Protein AF-A0A849G5B5-F1 (afdb_monomer_lite)

Secondary structure (DSSP, 8-state):
-------SSPPPTT---SEEE-TT--EEEEEEETTEEEEEE-B-TTS-B---PPPP-------------SS--

Structure (mmCIF, N/CA/C/O backbone):
data_AF-A0A849G5B5-F1
#
_entry.id   AF-A0A849G5B5-F1
#
loop_
_atom_site.group_PDB
_atom_site.id
_atom_site.type_symbol
_atom_site.label_atom_id
_atom_site.label_alt_id
_atom_site.label_comp_id
_atom_site.label_asym_id
_atom_site.label_entity_id
_atom_site.label_seq_id
_atom_site.pdbx_PDB_ins_code
_atom_site.Cartn_x
_atom_site.Cartn_y
_atom_site.Cartn_z
_atom_site.occupancy
_atom_site.B_iso_or_equiv
_atom_site.auth_seq_id
_atom_site.auth_comp_id
_atom_site.auth_asym_id
_atom_site.auth_atom_id
_atom_site.pdbx_PDB_model_num
ATOM 1 N N . MET A 1 1 ? 15.257 -2.678 15.727 1.00 39.16 1 MET A N 1
ATOM 2 C CA . MET A 1 1 ? 13.855 -2.455 15.324 1.00 39.16 1 MET A CA 1
ATOM 3 C C . MET A 1 1 ? 13.875 -1.973 13.886 1.00 39.16 1 MET A C 1
ATOM 5 O O . MET A 1 1 ? 14.335 -0.857 13.681 1.00 39.16 1 MET A O 1
ATOM 9 N N . PRO A 1 2 ? 13.531 -2.790 12.876 1.00 44.97 2 PRO A N 1
ATOM 10 C CA . PRO A 1 2 ? 13.282 -2.205 11.571 1.00 44.97 2 PRO A CA 1
ATOM 11 C C . PRO A 1 2 ? 12.045 -1.324 11.737 1.00 44.97 2 PRO A C 1
ATOM 13 O O . PRO A 1 2 ? 11.021 -1.771 12.259 1.00 44.97 2 PRO A O 1
ATOM 16 N N . ALA A 1 3 ? 12.187 -0.044 11.411 1.00 48.31 3 ALA A N 1
ATOM 17 C CA . ALA A 1 3 ? 11.040 0.822 11.266 1.00 48.31 3 ALA A CA 1
ATOM 18 C C . ALA A 1 3 ? 10.161 0.179 10.190 1.00 48.31 3 ALA A C 1
ATOM 20 O O . ALA A 1 3 ? 10.630 -0.050 9.077 1.00 48.31 3 ALA A O 1
ATOM 21 N N . PHE A 1 4 ? 8.902 -0.117 10.512 1.00 50.00 4 PHE A N 1
ATOM 22 C CA . PHE A 1 4 ? 7.849 -0.101 9.501 1.00 50.00 4 PHE A CA 1
ATOM 23 C C . PHE A 1 4 ? 7.765 1.357 9.026 1.00 50.00 4 PHE A C 1
ATOM 25 O O . PHE A 1 4 ? 6.889 2.110 9.442 1.00 50.00 4 PHE A O 1
ATOM 32 N N . ALA A 1 5 ? 8.768 1.808 8.272 1.00 50.03 5 ALA A N 1
ATOM 33 C CA . ALA A 1 5 ? 8.684 3.034 7.519 1.00 50.03 5 ALA A CA 1
ATOM 34 C C . ALA A 1 5 ? 7.668 2.704 6.433 1.00 50.03 5 ALA A C 1
ATOM 36 O O . ALA A 1 5 ? 7.979 2.036 5.451 1.00 50.03 5 ALA A O 1
ATOM 37 N N . GLY A 1 6 ? 6.409 3.056 6.695 1.00 54.50 6 GLY A N 1
ATOM 38 C CA . GLY A 1 6 ? 5.463 3.213 5.608 1.00 54.50 6 GLY A CA 1
ATOM 39 C C . GLY A 1 6 ? 6.079 4.150 4.564 1.00 54.50 6 GLY A C 1
ATOM 40 O O . GLY A 1 6 ? 6.972 4.936 4.905 1.00 54.50 6 GLY A O 1
ATOM 41 N N . PRO A 1 7 ? 5.639 4.042 3.310 1.00 55.56 7 PRO A N 1
ATOM 42 C CA . PRO A 1 7 ? 6.169 4.862 2.237 1.00 55.56 7 PRO A CA 1
ATOM 43 C C . PRO A 1 7 ? 6.103 6.342 2.652 1.00 55.56 7 PRO A C 1
ATOM 45 O O . PRO A 1 7 ? 5.111 6.746 3.275 1.00 55.56 7 PRO A O 1
ATOM 48 N N . PRO A 1 8 ? 7.156 7.138 2.388 1.00 56.09 8 PRO A N 1
ATOM 49 C CA . PRO A 1 8 ? 7.204 8.545 2.787 1.00 56.09 8 PRO A CA 1
ATOM 50 C C . PRO A 1 8 ? 6.052 9.351 2.174 1.00 56.09 8 PRO A C 1
ATOM 52 O O . PRO A 1 8 ? 5.620 10.338 2.766 1.00 56.09 8 PRO A O 1
ATOM 55 N N . GLU A 1 9 ? 5.518 8.881 1.044 1.00 63.22 9 GLU A N 1
ATOM 56 C CA . GLU A 1 9 ? 4.403 9.479 0.328 1.00 63.22 9 GLU A CA 1
ATOM 57 C C . GLU A 1 9 ? 3.197 8.524 0.359 1.00 63.22 9 GLU A C 1
ATOM 59 O O . GLU A 1 9 ? 3.098 7.567 -0.412 1.00 63.22 9 GLU A O 1
ATOM 64 N N . VAL A 1 10 ? 2.259 8.752 1.282 1.00 66.56 10 VAL A N 1
ATOM 65 C CA . VAL A 1 10 ? 0.957 8.076 1.215 1.00 66.56 10 VAL A CA 1
ATOM 66 C C . VAL A 1 10 ? 0.087 8.793 0.185 1.00 66.56 10 VAL A C 1
ATOM 68 O O . VAL A 1 10 ? 0.010 10.024 0.200 1.00 66.56 10 VAL A O 1
ATOM 71 N N . PRO A 1 11 ? -0.590 8.063 -0.712 1.00 68.50 11 PRO A N 1
ATOM 72 C CA . PRO A 1 11 ? -1.441 8.694 -1.705 1.00 68.50 11 PRO A CA 1
ATOM 73 C C . PRO A 1 11 ? -2.581 9.481 -1.031 1.00 68.50 11 PRO A C 1
ATOM 75 O O . PRO A 1 11 ? -3.087 9.065 0.021 1.00 68.50 11 PRO A O 1
ATOM 78 N N . PRO A 1 12 ? -3.008 10.609 -1.630 1.00 69.69 12 PRO A N 1
ATOM 79 C CA . PRO A 1 12 ? -4.098 11.418 -1.098 1.00 69.69 12 PRO A CA 1
ATOM 80 C C . PRO A 1 12 ? -5.415 10.619 -1.084 1.00 69.69 12 PRO A C 1
ATOM 82 O O . PRO A 1 12 ? -5.569 9.663 -1.845 1.00 69.69 12 PRO A O 1
ATOM 85 N N . PRO A 1 13 ? -6.408 10.999 -0.261 1.00 66.88 13 PRO A N 1
ATOM 86 C CA . PRO A 1 13 ? -7.677 10.265 -0.141 1.00 66.88 13 PRO A CA 1
ATOM 87 C C . PRO A 1 13 ? -8.479 10.177 -1.453 1.00 66.88 13 PRO A C 1
ATOM 89 O O . PRO A 1 13 ? -9.334 9.313 -1.611 1.00 66.88 13 PRO A O 1
ATOM 92 N N . GLU A 1 14 ? -8.194 11.061 -2.404 1.00 69.81 14 GLU A N 1
ATOM 93 C CA . GLU A 1 14 ? -8.745 11.095 -3.765 1.00 69.81 14 GLU A CA 1
ATOM 94 C C . GLU A 1 14 ? -8.061 10.121 -4.740 1.00 69.81 14 GLU A C 1
ATOM 96 O O . GLU A 1 14 ? -8.504 9.966 -5.879 1.00 69.81 14 GLU A O 1
ATOM 101 N N . TYR A 1 15 ? -7.018 9.413 -4.301 1.00 76.44 15 TYR A N 1
ATOM 102 C CA . TYR A 1 15 ? -6.400 8.343 -5.067 1.00 76.44 15 TYR A CA 1
ATOM 103 C C . TYR A 1 15 ? -7.386 7.188 -5.248 1.00 76.44 15 TYR A C 1
ATOM 105 O O . TYR A 1 15 ? -7.710 6.446 -4.322 1.00 76.44 15 TYR A O 1
ATOM 113 N N . GLN A 1 16 ? -7.903 7.048 -6.462 1.00 76.12 16 GLN A N 1
ATOM 114 C CA . GLN A 1 16 ? -8.915 6.048 -6.794 1.00 76.12 16 GLN A CA 1
ATOM 115 C C . GLN A 1 16 ? -8.373 4.604 -6.808 1.00 76.12 16 GLN A C 1
ATOM 117 O O . GLN A 1 16 ? -9.068 3.728 -6.273 1.00 76.12 16 GLN A O 1
ATOM 122 N N . PRO A 1 17 ? -7.162 4.325 -7.347 1.00 81.75 17 PRO A N 1
ATOM 123 C CA . PRO A 1 17 ? -6.657 2.958 -7.437 1.00 81.75 17 PRO A CA 1
ATOM 124 C C . PRO A 1 17 ? -6.472 2.291 -6.066 1.00 81.75 17 PRO A C 1
ATOM 126 O O . PRO A 1 17 ? -6.151 2.929 -5.067 1.00 81.75 17 PRO A O 1
ATOM 129 N N . MET A 1 18 ? -6.661 0.969 -6.016 1.00 82.88 18 MET A N 1
ATOM 130 C CA . MET A 1 18 ? -6.500 0.167 -4.788 1.00 82.88 18 MET A CA 1
ATOM 131 C C . MET A 1 18 ? -5.048 -0.244 -4.520 1.00 82.88 18 MET A C 1
ATOM 133 O O . MET A 1 18 ? -4.756 -0.810 -3.472 1.00 82.88 18 MET A O 1
ATOM 137 N N . GLN A 1 19 ? -4.143 0.009 -5.458 1.00 86.94 19 GLN A N 1
ATOM 138 C CA . GLN A 1 19 ? -2.733 -0.345 -5.372 1.00 86.94 19 GLN A CA 1
ATOM 139 C C . GLN A 1 19 ? -1.897 0.855 -5.800 1.00 86.94 19 GLN A C 1
ATOM 141 O O . GLN A 1 19 ? -2.265 1.508 -6.771 1.00 86.94 19 GLN A O 1
ATOM 146 N N . PHE A 1 20 ? -0.789 1.122 -5.119 1.00 86.00 20 PHE A N 1
ATOM 147 C CA . PHE A 1 20 ? 0.175 2.142 -5.525 1.00 86.00 20 PHE A CA 1
ATOM 148 C C . PHE A 1 20 ? 1.596 1.598 -5.383 1.00 86.00 20 PHE A C 1
ATOM 150 O O . PHE A 1 20 ? 1.852 0.714 -4.567 1.00 86.00 20 PHE A O 1
ATOM 157 N N . VAL A 1 21 ? 2.505 2.098 -6.209 1.00 87.25 21 VAL A N 1
ATOM 158 C CA . VAL A 1 21 ? 3.927 1.757 -6.161 1.00 87.25 21 VAL A CA 1
ATOM 159 C C . VAL A 1 21 ? 4.696 3.001 -5.745 1.00 87.25 21 VAL A C 1
ATOM 161 O O . VAL A 1 21 ? 4.537 4.039 -6.387 1.00 87.25 21 VAL A O 1
ATOM 164 N N . ASP A 1 22 ? 5.499 2.884 -4.693 1.00 82.62 22 ASP A N 1
ATOM 165 C CA . ASP A 1 22 ? 6.371 3.958 -4.206 1.00 82.62 22 ASP A CA 1
ATOM 166 C C . ASP A 1 22 ? 7.522 4.261 -5.194 1.00 82.62 22 ASP A C 1
ATOM 168 O O . ASP A 1 22 ? 7.741 3.510 -6.148 1.00 82.62 22 ASP A O 1
ATOM 172 N N . ASP A 1 23 ? 8.267 5.347 -4.979 1.00 80.25 23 ASP A N 1
ATOM 173 C CA . ASP A 1 23 ? 9.473 5.684 -5.751 1.00 80.25 23 ASP A CA 1
ATOM 174 C C . ASP A 1 23 ? 10.544 4.583 -5.653 1.00 80.25 23 ASP A C 1
ATOM 176 O O . ASP A 1 23 ? 11.229 4.283 -6.630 1.00 80.25 23 ASP A O 1
ATOM 180 N N . GLU A 1 24 ? 10.598 3.870 -4.522 1.00 81.44 24 GLU A N 1
ATOM 181 C CA . GLU A 1 24 ? 11.443 2.681 -4.340 1.00 81.44 24 GLU A CA 1
ATOM 182 C C . GLU A 1 24 ? 10.986 1.467 -5.182 1.00 81.44 24 GLU A C 1
ATOM 184 O O . GLU A 1 24 ? 11.627 0.413 -5.181 1.00 81.44 24 GLU A O 1
ATOM 189 N N . GLY A 1 25 ? 9.867 1.577 -5.904 1.00 84.50 25 GLY A N 1
ATOM 190 C CA . GLY A 1 25 ? 9.332 0.523 -6.764 1.00 84.50 25 GLY A CA 1
ATOM 191 C C . GLY A 1 25 ? 8.579 -0.575 -6.009 1.00 84.50 25 GLY A C 1
ATOM 192 O O . GLY A 1 25 ? 8.284 -1.620 -6.595 1.00 84.50 25 GLY A O 1
ATOM 193 N N . CYS A 1 26 ? 8.272 -0.369 -4.725 1.00 89.50 26 CYS A N 1
ATOM 194 C CA . CYS A 1 26 ? 7.572 -1.333 -3.875 1.00 89.50 26 CYS A CA 1
ATOM 195 C C . CYS A 1 26 ? 6.051 -1.136 -3.900 1.00 89.50 26 CYS A C 1
ATOM 197 O O . CYS A 1 26 ? 5.550 -0.017 -3.797 1.00 89.50 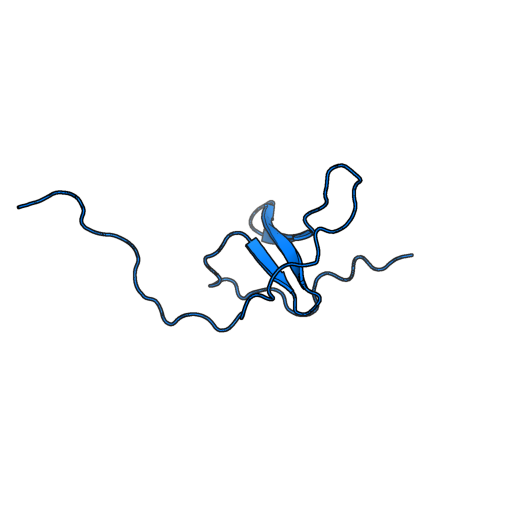26 CYS A O 1
ATOM 199 N N . LEU A 1 27 ? 5.312 -2.242 -4.034 1.00 88.31 27 LEU A N 1
ATOM 200 C CA . LEU A 1 27 ? 3.856 -2.255 -4.159 1.00 88.31 27 LEU A CA 1
ATOM 201 C C . LEU A 1 27 ? 3.162 -2.199 -2.792 1.00 88.31 27 LEU A C 1
ATOM 203 O O . LEU A 1 27 ? 3.421 -3.015 -1.904 1.00 88.31 27 LEU A O 1
ATOM 207 N N . PHE A 1 28 ? 2.188 -1.307 -2.679 1.00 88.38 28 PHE A N 1
ATOM 208 C CA . PHE A 1 28 ? 1.298 -1.157 -1.538 1.00 88.38 28 PHE A CA 1
ATOM 209 C C . PHE A 1 28 ? -0.156 -1.317 -1.971 1.00 88.38 28 PHE A C 1
ATOM 211 O O . PHE A 1 28 ? -0.544 -0.920 -3.069 1.00 88.38 28 PHE A O 1
ATOM 218 N N . VAL A 1 29 ? -0.972 -1.888 -1.090 1.00 87.25 29 VAL A N 1
ATOM 219 C CA . VAL A 1 29 ? -2.404 -2.114 -1.310 1.00 87.25 29 VAL A CA 1
ATOM 220 C C . VAL A 1 29 ? -3.201 -1.348 -0.265 1.00 87.25 29 VAL A C 1
ATOM 222 O O . VAL A 1 29 ? -2.847 -1.335 0.917 1.00 87.25 29 VAL A O 1
ATOM 225 N N . ARG A 1 30 ? -4.283 -0.710 -0.707 1.00 88.25 30 ARG A N 1
ATOM 226 C CA . ARG A 1 30 ? -5.225 -0.001 0.149 1.00 88.25 30 ARG A CA 1
ATOM 227 C C . ARG A 1 30 ? -6.054 -0.999 0.943 1.00 88.25 30 ARG A C 1
ATOM 229 O O . ARG A 1 30 ? -6.664 -1.898 0.367 1.00 88.25 30 ARG A O 1
ATOM 236 N N . ALA A 1 31 ? -6.126 -0.799 2.249 1.00 86.75 31 ALA A N 1
ATOM 237 C CA . ALA A 1 31 ? -7.036 -1.505 3.129 1.00 86.75 31 ALA A CA 1
ATOM 238 C C . ALA A 1 31 ? -7.796 -0.502 3.996 1.00 86.75 31 ALA A C 1
ATOM 240 O O . ALA A 1 31 ? -7.218 0.438 4.530 1.00 86.75 31 ALA A O 1
ATOM 241 N N . ASP A 1 32 ? -9.093 -0.719 4.161 1.00 86.56 32 ASP A N 1
ATOM 242 C CA . ASP A 1 32 ? -9.930 0.105 5.023 1.00 86.56 32 ASP A CA 1
ATOM 243 C C . ASP A 1 32 ? -10.163 -0.643 6.335 1.00 86.56 32 ASP A C 1
ATOM 245 O O . ASP A 1 32 ? -10.765 -1.718 6.371 1.00 86.56 32 ASP A O 1
ATOM 249 N N . VAL A 1 33 ?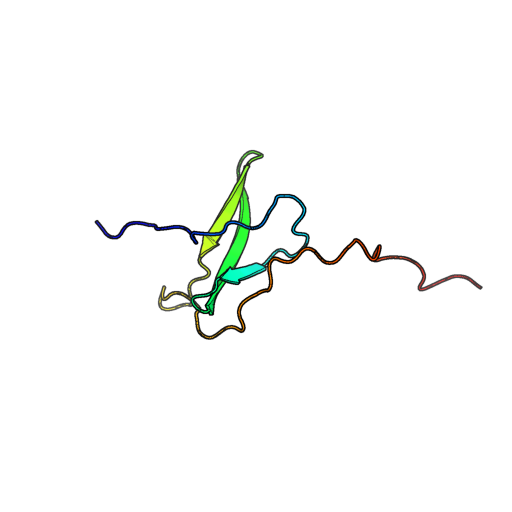 -9.648 -0.087 7.428 1.00 85.31 33 VAL A N 1
ATOM 250 C CA . VAL A 1 33 ? -9.710 -0.687 8.761 1.00 85.31 33 VAL A CA 1
ATOM 251 C C . VAL A 1 33 ? -10.427 0.287 9.682 1.00 85.31 33 VAL A C 1
ATOM 253 O O . VAL A 1 33 ? -9.915 1.355 10.002 1.00 85.31 33 VAL A O 1
ATOM 256 N N . SER A 1 34 ? -11.635 -0.076 10.116 1.00 85.31 34 SER A N 1
ATOM 257 C CA . SER A 1 34 ? -12.425 0.715 11.074 1.00 85.31 34 SER A CA 1
ATOM 258 C C . SER A 1 34 ? -12.657 2.176 10.651 1.00 85.31 34 SER A C 1
ATOM 260 O O . SER A 1 34 ? -12.641 3.074 11.490 1.00 85.31 34 SER A O 1
ATOM 262 N N . GLY A 1 35 ? -12.856 2.421 9.351 1.00 83.94 35 GLY A N 1
ATOM 263 C CA . GLY A 1 35 ? -13.062 3.766 8.799 1.00 83.94 35 GLY A CA 1
ATOM 264 C C . GLY A 1 35 ? -11.777 4.554 8.529 1.00 83.94 35 GLY A C 1
ATOM 265 O O . GLY A 1 35 ? -11.860 5.715 8.139 1.00 83.94 35 GLY A O 1
ATOM 266 N N . TRP A 1 36 ? -10.608 3.932 8.705 1.00 80.81 36 TRP A N 1
ATOM 267 C CA . TRP A 1 36 ? -9.311 4.503 8.358 1.00 80.81 36 TRP A CA 1
ATOM 268 C C . TRP A 1 36 ? -8.727 3.771 7.160 1.00 80.81 36 TRP A C 1
ATOM 270 O O . TRP A 1 36 ? -8.610 2.545 7.168 1.00 80.81 36 TRP A O 1
ATOM 280 N N . THR A 1 37 ? -8.324 4.529 6.150 1.00 82.69 37 THR A N 1
ATOM 281 C CA . THR A 1 37 ? -7.584 3.984 5.019 1.00 82.69 37 THR A CA 1
ATOM 282 C C . THR A 1 37 ? -6.122 3.806 5.419 1.00 82.69 37 THR A C 1
ATOM 284 O O . THR A 1 37 ? -5.447 4.765 5.792 1.00 82.69 37 THR A O 1
ATOM 287 N N . VAL A 1 38 ? -5.633 2.571 5.343 1.00 85.06 38 VAL A N 1
ATOM 288 C CA . VAL A 1 38 ? -4.239 2.197 5.583 1.00 85.06 38 VAL A CA 1
ATOM 289 C C . VAL A 1 38 ? -3.635 1.592 4.320 1.00 85.06 38 VAL A C 1
ATOM 291 O O . VAL A 1 38 ? -4.311 0.917 3.546 1.00 85.06 38 VAL A O 1
ATOM 294 N N . TRP A 1 39 ? -2.343 1.820 4.115 1.00 85.06 39 TRP A N 1
ATOM 295 C CA . TRP A 1 39 ? -1.591 1.246 3.005 1.00 85.06 39 TRP A CA 1
ATOM 296 C C . TRP A 1 39 ? -0.667 0.168 3.541 1.00 85.06 39 TRP A C 1
ATOM 298 O O . TRP A 1 39 ? 0.220 0.440 4.350 1.00 85.06 39 TRP A O 1
ATOM 308 N N . VAL A 1 40 ? -0.905 -1.069 3.122 1.00 87.81 40 VAL A N 1
ATOM 309 C CA . VAL A 1 40 ? -0.120 -2.225 3.554 1.00 87.81 40 VAL A CA 1
ATOM 310 C C . VAL A 1 40 ? 0.829 -2.645 2.446 1.00 87.81 40 VAL A C 1
ATOM 312 O O . VAL A 1 40 ? 0.450 -2.689 1.275 1.00 87.81 40 VAL A O 1
ATOM 315 N N . GLN A 1 41 ? 2.073 -2.951 2.811 1.00 88.31 41 GLN A N 1
ATOM 316 C CA . GLN A 1 41 ? 3.059 -3.450 1.860 1.00 88.31 41 GLN A CA 1
ATOM 317 C C . GLN A 1 41 ? 2.616 -4.813 1.333 1.00 88.31 41 GLN A C 1
ATOM 319 O O . GLN A 1 41 ? 2.284 -5.713 2.111 1.00 88.31 41 GLN A O 1
ATOM 324 N N . HIS A 1 42 ? 2.614 -4.974 0.014 1.00 89.12 42 HIS A N 1
ATOM 325 C CA . HIS A 1 42 ? 2.358 -6.267 -0.588 1.00 89.12 42 HIS A CA 1
ATOM 326 C C . HIS A 1 42 ? 3.603 -7.142 -0.441 1.00 89.12 42 HIS A C 1
ATOM 328 O O . HIS A 1 42 ? 4.689 -6.780 -0.899 1.00 89.12 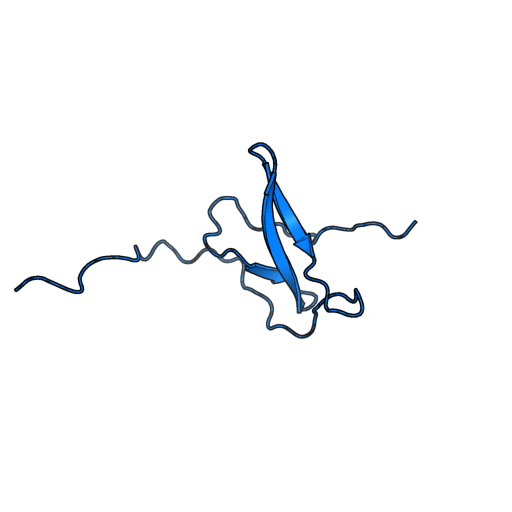42 HIS A O 1
ATOM 334 N N . LEU A 1 43 ? 3.435 -8.288 0.214 1.00 89.75 43 LEU A N 1
ATOM 335 C CA . LEU A 1 43 ? 4.484 -9.280 0.387 1.00 89.75 43 LEU A CA 1
ATOM 336 C C . LEU A 1 43 ? 4.188 -10.493 -0.497 1.00 89.75 43 LEU A C 1
ATOM 338 O O . LEU A 1 43 ? 3.029 -10.879 -0.657 1.00 89.75 43 LEU A O 1
ATOM 342 N N . ASP A 1 44 ? 5.226 -11.109 -1.047 1.00 88.69 44 ASP A N 1
ATOM 343 C CA . ASP A 1 44 ? 5.106 -12.358 -1.788 1.00 88.69 44 ASP A CA 1
ATOM 344 C C . ASP A 1 44 ? 4.916 -13.563 -0.837 1.00 88.69 44 ASP A C 1
ATOM 346 O O . ASP A 1 44 ? 4.875 -13.432 0.391 1.00 88.69 44 ASP A O 1
ATOM 350 N N . ALA A 1 45 ? 4.814 -14.773 -1.396 1.00 90.06 45 ALA A N 1
ATOM 351 C CA . ALA A 1 45 ? 4.660 -16.000 -0.611 1.00 90.06 45 ALA A CA 1
ATOM 352 C C . ALA A 1 45 ? 5.844 -16.266 0.345 1.00 90.06 45 ALA A C 1
ATOM 354 O O . ALA A 1 45 ? 5.652 -16.864 1.406 1.00 90.06 45 ALA A O 1
ATOM 355 N N . ALA A 1 46 ? 7.048 -15.791 0.009 1.00 92.44 46 ALA A N 1
ATOM 356 C CA . ALA A 1 46 ? 8.234 -15.818 0.861 1.00 92.44 46 ALA A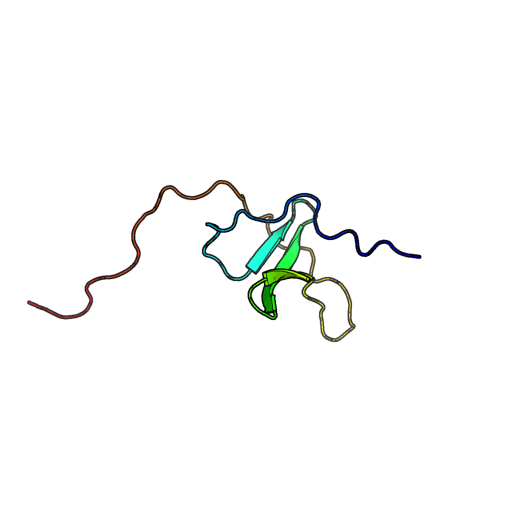 CA 1
ATOM 357 C C . ALA A 1 46 ? 8.272 -14.682 1.904 1.00 92.44 46 ALA A C 1
ATOM 359 O O . ALA A 1 46 ? 9.228 -14.597 2.676 1.00 92.44 46 ALA A O 1
ATOM 360 N N . ARG A 1 47 ? 7.215 -13.859 1.992 1.00 87.88 47 ARG A N 1
ATOM 361 C CA . ARG A 1 47 ? 7.090 -12.690 2.882 1.00 87.88 47 ARG A CA 1
ATOM 362 C C . ARG A 1 47 ? 8.115 -11.589 2.592 1.00 87.88 47 ARG A C 1
ATOM 364 O O . ARG A 1 47 ? 8.520 -10.871 3.504 1.00 87.88 47 ARG A O 1
ATOM 371 N N . GLN A 1 48 ? 8.543 -11.456 1.345 1.00 87.94 48 GLN A N 1
ATOM 372 C CA . GLN A 1 48 ? 9.415 -10.390 0.870 1.00 87.94 48 GLN A CA 1
ATOM 373 C C . GLN A 1 48 ? 8.580 -9.295 0.200 1.00 87.94 48 GLN A C 1
ATOM 375 O O . GLN A 1 48 ? 7.559 -9.591 -0.423 1.00 87.94 48 GLN A O 1
ATOM 380 N N . PRO A 1 49 ? 8.982 -8.021 0.322 1.00 85.38 49 PRO A N 1
ATOM 381 C CA . PRO A 1 49 ? 8.281 -6.932 -0.336 1.00 85.38 49 PRO A CA 1
ATOM 382 C C . PRO A 1 49 ? 8.313 -7.110 -1.851 1.00 85.38 49 PRO A C 1
ATOM 384 O O . PRO A 1 49 ? 9.366 -7.342 -2.446 1.00 85.38 49 PRO A O 1
ATOM 387 N N . VAL A 1 50 ? 7.141 -6.999 -2.474 1.00 88.12 50 VAL A N 1
ATOM 388 C CA . VAL A 1 50 ? 7.012 -7.038 -3.930 1.00 88.12 50 VAL A CA 1
ATOM 389 C C . VAL A 1 50 ? 7.440 -5.683 -4.479 1.00 88.12 50 VAL A C 1
ATOM 391 O O . VAL A 1 50 ? 6.626 -4.771 -4.632 1.00 88.12 50 VAL A 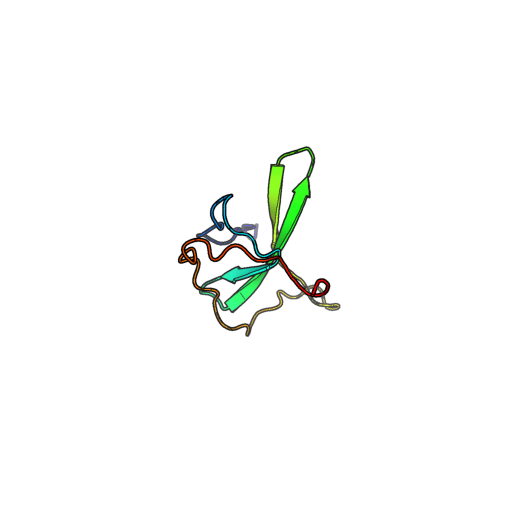O 1
ATOM 394 N N . CYS A 1 51 ? 8.739 -5.565 -4.731 1.00 85.25 51 CYS A N 1
ATOM 395 C CA . CYS A 1 51 ? 9.364 -4.436 -5.413 1.00 85.25 51 CYS A CA 1
ATOM 396 C C . CYS A 1 51 ? 9.679 -4.812 -6.876 1.00 85.25 51 CYS A C 1
ATOM 398 O O . CYS A 1 51 ? 9.312 -5.907 -7.304 1.00 85.25 51 CYS A O 1
ATOM 400 N N . ASP A 1 52 ? 10.303 -3.925 -7.656 1.00 82.50 52 ASP A N 1
ATOM 401 C CA . ASP A 1 52 ? 10.479 -4.061 -9.123 1.00 82.50 52 ASP A CA 1
ATOM 402 C C . ASP A 1 52 ? 9.205 -3.747 -9.941 1.00 82.50 52 ASP A C 1
ATOM 404 O O . ASP A 1 52 ? 8.974 -4.255 -11.039 1.00 82.50 52 ASP A O 1
ATOM 408 N N . ARG A 1 53 ? 8.327 -2.894 -9.403 1.00 83.38 53 ARG A N 1
ATOM 409 C CA . ARG A 1 53 ? 7.194 -2.333 -10.150 1.00 83.38 53 ARG A CA 1
ATOM 410 C C . ARG A 1 53 ? 7.528 -0.926 -10.635 1.00 83.38 53 ARG A C 1
ATOM 412 O O . ARG A 1 53 ? 8.315 -0.216 -10.021 1.00 83.38 53 ARG A O 1
ATOM 419 N N . VAL A 1 54 ? 6.896 -0.519 -11.737 1.00 82.75 54 VAL A N 1
ATOM 420 C CA . VAL A 1 54 ? 6.994 0.862 -12.229 1.00 82.75 54 VAL A CA 1
ATOM 421 C C . VAL A 1 54 ? 6.399 1.798 -11.166 1.00 82.75 54 VAL A C 1
ATOM 423 O O . VAL A 1 54 ? 5.239 1.577 -10.794 1.00 82.75 54 VAL A O 1
ATOM 426 N N . PRO A 1 55 ? 7.150 2.808 -10.680 1.00 82.88 55 PRO A N 1
ATOM 427 C CA . PRO A 1 55 ? 6.653 3.774 -9.707 1.00 82.88 55 PRO A CA 1
ATOM 428 C C . PRO A 1 55 ? 5.359 4.414 -10.188 1.00 82.88 55 PRO A C 1
ATOM 430 O O . PRO A 1 55 ? 5.214 4.773 -11.362 1.00 82.88 55 PRO A O 1
ATOM 433 N N . THR A 1 56 ? 4.389 4.535 -9.288 1.00 76.31 56 THR A N 1
ATOM 434 C CA . THR A 1 56 ? 3.124 5.165 -9.638 1.00 76.31 56 THR A CA 1
ATOM 435 C C . THR A 1 56 ? 3.273 6.664 -9.486 1.00 76.31 56 THR A C 1
ATOM 437 O O . THR A 1 56 ? 3.576 7.158 -8.406 1.00 76.31 56 THR A O 1
ATOM 440 N N . SER A 1 57 ? 3.016 7.404 -10.562 1.00 73.25 57 SER A N 1
ATOM 441 C CA . SER A 1 57 ? 2.865 8.848 -10.442 1.00 73.25 57 SER A CA 1
ATOM 442 C C . SER A 1 57 ? 1.625 9.130 -9.593 1.00 73.25 57 SER A C 1
ATOM 444 O O . SER A 1 57 ? 0.501 8.856 -10.010 1.00 73.25 57 SER A O 1
ATOM 446 N N . LEU A 1 58 ? 1.834 9.662 -8.389 1.00 71.12 58 LEU A N 1
ATOM 447 C CA . LEU A 1 58 ? 0.766 10.133 -7.503 1.00 71.12 58 LEU A CA 1
ATOM 448 C C . LEU A 1 58 ? 0.205 11.496 -7.941 1.00 71.12 58 LEU A C 1
ATOM 450 O O . LEU A 1 58 ? -0.610 12.093 -7.239 1.00 71.12 58 LEU A O 1
ATOM 454 N N . THR A 1 59 ? 0.602 11.978 -9.124 1.00 63.94 59 THR A N 1
ATOM 455 C CA . THR A 1 59 ? -0.103 13.051 -9.814 1.00 63.94 59 THR A CA 1
ATOM 456 C C . THR A 1 59 ? -1.517 12.571 -10.100 1.00 63.94 59 THR A C 1
ATOM 458 O O . THR A 1 59 ? -1.735 11.687 -10.926 1.00 63.94 59 THR A O 1
ATOM 461 N N . LEU A 1 60 ? -2.475 13.151 -9.382 1.00 56.44 60 LEU A N 1
ATOM 462 C CA . LEU A 1 60 ? -3.891 12.913 -9.600 1.00 56.44 60 LEU A CA 1
ATOM 463 C C . LEU A 1 60 ? -4.208 13.145 -11.080 1.00 56.44 60 LEU A C 1
ATOM 465 O O . LEU A 1 60 ? -3.988 14.258 -11.568 1.00 56.44 60 LEU A O 1
ATOM 469 N N . PRO A 1 61 ? -4.715 12.141 -11.816 1.00 52.62 61 PRO A N 1
ATOM 470 C CA . PRO A 1 61 ? -5.385 12.447 -13.062 1.00 52.62 61 PRO A CA 1
ATOM 471 C C . PRO A 1 61 ? -6.603 13.304 -12.702 1.00 52.62 61 PRO A C 1
ATOM 473 O O . PRO A 1 61 ? -7.464 12.868 -11.934 1.00 52.62 61 PRO A O 1
ATOM 476 N N . ASP A 1 62 ? -6.648 14.534 -13.223 1.00 46.88 62 ASP A N 1
ATOM 477 C CA . ASP A 1 62 ? -7.862 15.351 -13.243 1.00 46.88 62 ASP A CA 1
ATOM 478 C C . ASP A 1 62 ? -9.008 14.451 -13.721 1.00 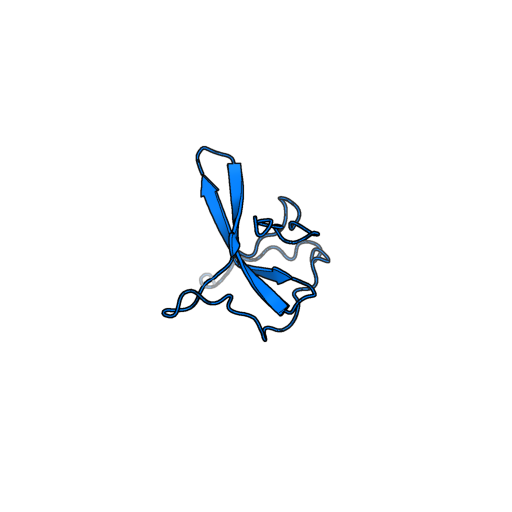46.88 62 ASP A C 1
ATOM 480 O O . ASP A 1 62 ? -8.873 13.757 -14.731 1.00 46.88 62 ASP A O 1
ATOM 484 N N . ARG A 1 63 ? -10.069 14.347 -12.918 1.00 52.31 63 ARG A N 1
ATOM 485 C CA . ARG A 1 63 ? -11.176 13.397 -13.090 1.00 52.31 63 ARG A CA 1
ATOM 486 C C . ARG A 1 63 ? -11.597 13.278 -14.565 1.00 52.31 63 ARG A C 1
ATOM 488 O O . ARG A 1 63 ? -12.359 14.099 -15.066 1.00 52.31 63 ARG A O 1
ATOM 495 N N . ALA A 1 64 ? -11.226 12.186 -15.225 1.00 50.28 64 ALA A N 1
ATOM 496 C CA . ALA A 1 64 ? -12.086 11.625 -16.253 1.00 50.28 64 ALA A CA 1
ATOM 497 C C . ALA A 1 64 ? -13.121 10.767 -15.506 1.00 50.28 64 ALA A C 1
ATOM 499 O O . ALA A 1 64 ? -12.725 9.813 -14.834 1.00 50.28 64 ALA A O 1
ATOM 500 N N . PRO A 1 65 ? -14.422 11.106 -15.520 1.00 47.75 65 PRO A N 1
ATOM 501 C CA . PRO A 1 65 ? -15.428 10.240 -14.927 1.00 47.75 65 PRO A CA 1
ATOM 502 C C . PRO A 1 65 ? -15.480 8.941 -15.739 1.00 47.75 65 PRO A C 1
ATOM 504 O O . PRO A 1 65 ? -15.903 8.936 -16.893 1.00 47.75 65 PRO A O 1
ATOM 507 N N . GLU A 1 66 ? -15.035 7.835 -15.150 1.00 58.97 66 GLU A N 1
ATOM 508 C CA . GLU A 1 66 ? -15.355 6.508 -15.667 1.00 58.97 66 GLU A CA 1
ATOM 509 C C . GLU A 1 66 ? -16.842 6.212 -15.396 1.00 58.97 66 GLU A C 1
ATOM 511 O O . GLU A 1 66 ? -17.278 6.282 -14.249 1.00 58.97 66 GLU A O 1
ATOM 516 N N . ALA A 1 67 ? -17.585 5.872 -16.462 1.00 49.91 67 ALA A N 1
ATOM 517 C CA . ALA A 1 67 ? -18.821 5.062 -16.525 1.00 49.91 67 ALA A CA 1
ATOM 518 C C . ALA A 1 67 ? -20.053 5.726 -17.183 1.00 49.91 67 ALA A C 1
ATOM 520 O O . ALA A 1 67 ? -20.808 6.455 -16.542 1.00 49.91 67 ALA A O 1
ATOM 521 N N . SER A 1 68 ? -20.301 5.347 -18.447 1.00 47.34 68 SER A N 1
ATOM 522 C CA . SER A 1 68 ? -21.601 5.078 -19.121 1.00 47.34 68 SER A CA 1
ATOM 523 C C . SER A 1 68 ? -21.462 5.469 -20.601 1.00 47.34 68 SER A C 1
ATOM 525 O O . SER A 1 68 ? -21.158 6.614 -20.892 1.00 47.34 68 SER A O 1
ATOM 527 N N . ALA A 1 69 ? -21.624 4.610 -21.605 1.00 54.88 69 ALA A N 1
ATOM 528 C CA . ALA A 1 69 ? -22.595 3.537 -21.714 1.00 54.88 69 ALA A CA 1
ATOM 529 C C . ALA A 1 69 ? -22.102 2.430 -22.667 1.00 54.88 69 ALA A C 1
ATOM 531 O O . ALA A 1 69 ? -21.830 2.669 -23.842 1.00 54.88 69 ALA A O 1
ATOM 532 N N . VAL A 1 70 ? -22.050 1.203 -22.155 1.00 62.19 70 VAL A N 1
ATOM 533 C CA . VAL A 1 70 ? -22.529 0.041 -22.906 1.00 62.19 70 VAL A CA 1
ATOM 534 C C . VAL A 1 70 ? -24.032 -0.012 -22.613 1.00 62.19 70 VAL A C 1
ATOM 536 O O . VAL A 1 70 ? -24.396 0.024 -21.442 1.00 62.19 70 VAL A O 1
ATOM 539 N N . ASP A 1 71 ? -24.856 -0.095 -23.661 1.00 52.22 71 ASP A N 1
ATOM 540 C CA . ASP A 1 71 ? -26.316 -0.330 -23.634 1.00 52.22 71 ASP A CA 1
ATOM 541 C C . ASP A 1 71 ? -27.244 0.907 -23.548 1.00 52.22 71 ASP A C 1
ATOM 543 O O . ASP A 1 71 ? -27.707 1.290 -22.477 1.00 52.22 71 ASP A O 1
ATOM 547 N N . ALA A 1 72 ? -27.493 1.541 -24.708 1.00 51.66 72 ALA A N 1
ATOM 548 C CA . ALA A 1 72 ? -28.796 2.055 -25.181 1.00 51.66 72 ALA A CA 1
ATOM 549 C C . ALA A 1 72 ? -28.580 3.044 -26.349 1.00 51.66 72 ALA A C 1
ATOM 551 O O . ALA A 1 72 ? -28.194 4.179 -26.085 1.00 51.66 72 ALA A O 1
ATOM 552 N N . ILE A 1 73 ? -28.743 2.604 -27.608 1.00 56.25 73 ILE A N 1
ATOM 553 C CA . ILE A 1 73 ? -29.669 3.056 -28.690 1.00 56.25 73 ILE A CA 1
ATOM 554 C C . ILE A 1 73 ? -29.311 2.259 -29.956 1.00 56.25 73 ILE A C 1
ATOM 556 O O . ILE A 1 73 ? -28.122 2.278 -30.347 1.00 56.25 73 ILE A O 1
#

Foldseek 3Di:
DPPPPDAPDDQDPPPPDQWFAGPQQFIWGWDQDPNDTDTHFDADPVRHTPGPHDHDDSPDDPDPDDDDDDDDD

Sequence (73 aa):
MPAFAGPPEVPPPEYQPMQFVDDEGCLFVRADVSGWTVWVQHLDAARQPVCDRVPTSLTLPDRAPEASAVDAI

pLDDT: mean 73.0, std 15.53, range [39.16, 92.44]

Radius of gyration: 15.52 Å; chains: 1; bounding box: 44×31×44 Å